Protein AF-A0A9D9ZK64-F1 (afdb_monomer)

Solvent-accessible surface area (backbone atoms only — not comparable to full-atom values): 4823 Å² total; per-residue (Å²): 120,70,61,66,55,22,50,51,44,51,51,53,49,47,52,41,34,40,72,79,38,72,78,75,67,78,80,87,83,86,66,104,68,60,92,67,36,71,76,48,83,62,38,77,88,87,87,69,67,55,97,88,46,56,70,67,57,25,52,50,52,50,54,54,47,53,52,29,52,53,49,44,49,68,77,73,104

Foldseek 3Di:
DQVVQLVVLVVLLVVLLCVQPNPLDDPDDDDPDCVVQVVDGNDDDDDFDDPPDDPVRSVVSVVSSVVSVVVSVVVPD

Sequence (77 aa):
PTWEQNLTFALKLQQTAETMYPGLMRPILFSARKYNMDVTPCSVLLEFGSDSNTIAEAEYSGHLMGKAIAEFINSNV

pLDDT: mean 93.63, std 7.14, range [54.34, 98.62]

Mean predicted aligned error: 3.12 Å

Nearest PDB structures (foldseek):
  7bqx-assembly1_7  TM=3.239E-01  e=2.966E+00  Human herpesvirus 4 strain B95-8
  6feh-assembly1_A  TM=3.313E-01  e=3.587E+00  Homo sapiens

Radius of gyration: 13.11 Å; Cα contacts (8 Å, |Δi|>4): 53; chains: 1; bounding box: 34×25×36 Å

Secondary structure (DSSP, 8-state):
--HHHHHHHHHHHHHHHHHHSTTSSPPPPP-S--TTTTTSTT--------TTS-HHHHHHHHHHHHHHHHHHHHHH-

Structure (mmCIF, N/CA/C/O backbone):
data_AF-A0A9D9ZK64-F1
#
_entry.id   AF-A0A9D9ZK64-F1
#
loop_
_atom_site.group_PDB
_atom_site.id
_atom_site.type_symbol
_atom_site.label_atom_id
_atom_site.label_alt_id
_atom_site.label_comp_id
_atom_site.label_asym_id
_atom_site.label_entity_id
_atom_site.label_seq_id
_atom_site.pdbx_PDB_ins_code
_atom_site.Cartn_x
_atom_site.Cartn_y
_atom_site.Cartn_z
_atom_site.occupancy
_atom_site.B_iso_or_equiv
_atom_site.auth_seq_id
_atom_site.auth_comp_id
_atom_site.auth_asym_id
_atom_site.auth_atom_id
_atom_site.pdbx_PDB_model_num
ATOM 1 N N . PRO A 1 1 ? -0.509 10.106 20.802 1.00 65.38 1 PRO A N 1
ATOM 2 C CA . PRO A 1 1 ? -1.825 9.604 21.274 1.00 65.38 1 PRO A CA 1
ATOM 3 C C . PRO A 1 1 ? -2.585 9.012 20.074 1.00 65.38 1 PRO A C 1
ATOM 5 O O . PRO A 1 1 ? -2.348 9.502 18.982 1.00 65.38 1 PRO A O 1
ATOM 8 N N . THR A 1 2 ? -3.388 7.952 20.246 1.00 83.75 2 THR A N 1
ATOM 9 C CA . THR A 1 2 ? -4.168 7.254 19.182 1.00 83.75 2 THR A CA 1
ATOM 10 C C . THR A 1 2 ? -3.380 6.513 18.089 1.00 83.75 2 THR A C 1
ATOM 12 O O . THR A 1 2 ? -3.903 6.277 16.999 1.00 83.75 2 THR A O 1
ATOM 15 N N . TRP A 1 3 ? -2.140 6.103 18.361 1.00 87.31 3 TRP A N 1
ATOM 16 C CA . TRP A 1 3 ? -1.323 5.377 17.377 1.00 87.31 3 TRP A CA 1
ATOM 17 C C . TRP A 1 3 ? -1.911 3.996 17.041 1.00 87.31 3 TRP A C 1
ATOM 19 O O . TRP A 1 3 ? -1.733 3.503 15.932 1.00 87.31 3 TRP A O 1
ATOM 29 N N . GLU A 1 4 ? -2.661 3.401 17.968 1.00 91.50 4 GLU A N 1
ATOM 30 C CA . GLU A 1 4 ? -3.320 2.106 17.821 1.00 91.50 4 GLU A CA 1
ATOM 31 C C . GLU A 1 4 ? -4.376 2.127 16.708 1.00 91.50 4 GLU A C 1
ATOM 33 O O . GLU A 1 4 ? -4.503 1.163 15.953 1.00 91.50 4 GLU A O 1
ATOM 38 N N . GLN A 1 5 ? -5.112 3.236 16.570 1.00 92.31 5 GLN A N 1
ATOM 39 C CA . GLN A 1 5 ? -6.114 3.405 15.512 1.00 92.31 5 GLN A CA 1
ATOM 40 C C . GLN A 1 5 ? -5.445 3.485 14.139 1.00 92.31 5 GLN A C 1
ATOM 42 O O . GLN A 1 5 ? -5.870 2.812 13.201 1.00 92.31 5 GLN A O 1
ATOM 47 N N . ASN A 1 6 ? -4.351 4.241 14.043 1.00 92.31 6 ASN A N 1
ATOM 48 C CA . ASN A 1 6 ? -3.607 4.407 12.795 1.00 92.31 6 ASN A CA 1
ATOM 49 C C . ASN A 1 6 ? -2.912 3.106 12.394 1.00 92.31 6 ASN A C 1
ATOM 51 O O . ASN A 1 6 ? -2.958 2.726 11.228 1.00 92.31 6 ASN A O 1
ATOM 55 N N . LEU A 1 7 ? -2.354 2.372 13.362 1.00 93.56 7 LEU A N 1
ATOM 56 C CA . LEU A 1 7 ? -1.791 1.051 13.109 1.00 93.56 7 LEU A CA 1
ATOM 57 C C . LEU A 1 7 ? -2.868 0.058 12.658 1.00 93.56 7 LEU A C 1
ATOM 59 O O . LEU A 1 7 ? -2.655 -0.671 11.696 1.00 93.56 7 LEU A O 1
ATOM 63 N N . THR A 1 8 ? -4.033 0.047 13.311 1.00 94.38 8 THR A N 1
ATOM 64 C CA . THR A 1 8 ? -5.150 -0.826 12.917 1.00 94.38 8 THR A CA 1
ATOM 65 C C . THR A 1 8 ? -5.599 -0.530 11.487 1.00 94.38 8 THR A C 1
ATOM 67 O O . THR A 1 8 ? -5.790 -1.455 10.699 1.00 94.38 8 THR A O 1
ATOM 70 N N . PHE A 1 9 ? -5.733 0.749 11.133 1.00 94.81 9 PHE A N 1
ATOM 71 C CA . PHE A 1 9 ? -6.071 1.173 9.777 1.00 94.81 9 PHE A CA 1
ATOM 72 C C . PHE A 1 9 ? -5.006 0.730 8.763 1.00 94.81 9 PHE A C 1
ATOM 74 O O . PHE A 1 9 ? -5.341 0.094 7.766 1.00 94.81 9 PHE A O 1
ATOM 81 N N . ALA A 1 10 ? -3.725 0.988 9.048 1.00 95.44 10 ALA A N 1
ATOM 82 C CA . ALA A 1 10 ? -2.612 0.610 8.180 1.00 95.44 10 ALA A CA 1
ATOM 83 C C . ALA A 1 10 ? -2.536 -0.908 7.954 1.00 95.44 10 ALA A C 1
ATOM 85 O O . ALA A 1 10 ? -2.356 -1.346 6.820 1.00 95.44 10 ALA A O 1
ATOM 86 N N . LEU A 1 11 ? -2.726 -1.713 9.006 1.00 96.12 11 LEU A N 1
ATOM 87 C CA . LEU A 1 11 ? -2.713 -3.176 8.919 1.00 96.12 11 LEU A CA 1
ATOM 88 C C . LEU A 1 11 ? -3.858 -3.713 8.059 1.00 96.12 11 LEU A C 1
ATOM 90 O O . LEU A 1 11 ? -3.629 -4.581 7.221 1.00 96.12 11 LEU A O 1
ATOM 94 N N . LYS A 1 12 ? -5.080 -3.194 8.228 1.00 96.38 12 LYS A N 1
ATOM 95 C CA . LYS A 1 12 ? -6.231 -3.624 7.418 1.00 96.38 12 LYS A CA 1
ATOM 96 C C . LYS A 1 12 ? -6.086 -3.226 5.949 1.00 96.38 12 LYS A C 1
ATOM 98 O O . LYS A 1 12 ? -6.390 -4.026 5.062 1.00 96.38 12 LYS A O 1
ATOM 103 N N . LEU A 1 13 ? -5.591 -2.014 5.689 1.00 96.88 13 LEU A N 1
ATOM 104 C CA . LEU A 1 13 ? -5.299 -1.568 4.330 1.00 96.88 13 LEU A CA 1
ATOM 105 C C . LEU A 1 13 ? -4.220 -2.452 3.689 1.00 96.88 13 LEU A C 1
ATOM 107 O O . LEU A 1 13 ? -4.422 -2.947 2.582 1.00 96.88 13 LEU A O 1
ATOM 111 N N . GLN A 1 14 ? -3.118 -2.715 4.402 1.00 97.12 14 GLN 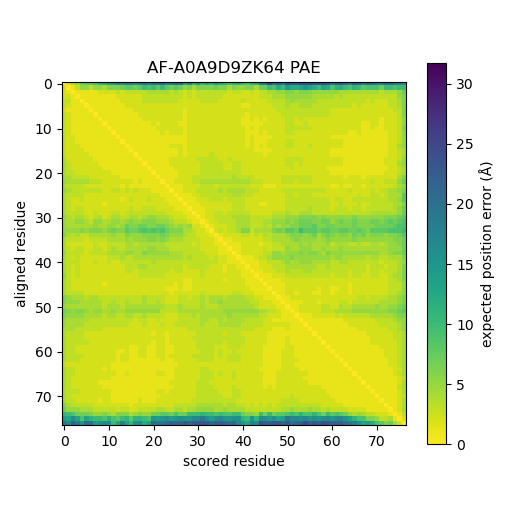A N 1
ATOM 112 C CA . GLN A 1 14 ? -2.054 -3.593 3.915 1.00 97.12 14 GLN A CA 1
ATOM 113 C C . GLN A 1 14 ? -2.574 -5.012 3.657 1.00 97.12 14 GLN A C 1
ATOM 115 O O . GLN A 1 14 ? -2.259 -5.587 2.622 1.00 97.12 14 GLN A O 1
ATOM 120 N N . GLN A 1 15 ? -3.402 -5.569 4.545 1.00 97.25 15 GLN A N 1
ATOM 121 C CA . GLN A 1 15 ? -4.004 -6.891 4.352 1.00 97.25 15 GLN A CA 1
ATOM 122 C C . GLN A 1 15 ? -4.856 -6.951 3.077 1.00 97.25 15 GLN A C 1
ATOM 124 O O . GLN A 1 15 ? -4.789 -7.933 2.338 1.00 97.25 15 GLN A O 1
ATOM 129 N N . THR A 1 16 ? -5.636 -5.902 2.805 1.00 97.62 16 THR A N 1
ATOM 130 C CA . THR A 1 16 ? -6.457 -5.813 1.588 1.00 97.62 16 THR A CA 1
ATOM 131 C C . THR A 1 16 ? -5.571 -5.758 0.345 1.00 97.62 16 THR A C 1
ATOM 133 O O . THR A 1 16 ? -5.757 -6.545 -0.583 1.00 97.62 16 THR A O 1
ATOM 136 N N . ALA A 1 17 ? -4.558 -4.886 0.352 1.00 98.06 17 ALA A N 1
ATOM 137 C CA . ALA A 1 17 ? -3.607 -4.756 -0.747 1.00 98.06 17 ALA A CA 1
ATOM 138 C C . ALA A 1 17 ? -2.838 -6.060 -1.011 1.00 98.06 17 ALA A C 1
ATOM 140 O O . ALA A 1 17 ? -2.744 -6.472 -2.160 1.00 98.06 17 ALA A O 1
ATOM 141 N N . GLU A 1 18 ? -2.364 -6.739 0.035 1.00 97.81 18 GLU A N 1
ATOM 142 C CA . GLU A 1 18 ? -1.632 -8.008 -0.069 1.00 97.81 18 GLU A CA 1
ATOM 143 C C . GLU A 1 18 ? -2.522 -9.153 -0.576 1.00 97.81 18 GLU A C 1
ATOM 145 O O . GLU A 1 18 ? -2.063 -10.021 -1.311 1.00 97.81 18 GLU A O 1
ATOM 150 N N . THR A 1 19 ? -3.813 -9.140 -0.231 1.00 97.81 19 THR A N 1
ATOM 151 C CA . THR A 1 19 ? -4.782 -10.125 -0.739 1.00 97.81 19 THR A CA 1
ATOM 152 C C . THR A 1 19 ? -5.044 -9.932 -2.232 1.00 97.81 19 THR A C 1
ATOM 154 O O . THR A 1 19 ? -5.124 -10.907 -2.977 1.00 97.81 19 THR A O 1
ATOM 157 N N . MET A 1 20 ? -5.182 -8.682 -2.683 1.00 98.12 20 MET A N 1
ATOM 158 C CA . MET A 1 20 ? -5.439 -8.369 -4.093 1.00 98.12 20 MET A CA 1
ATOM 159 C C . MET A 1 20 ? -4.185 -8.497 -4.963 1.00 98.12 20 MET A C 1
ATOM 161 O O . MET A 1 20 ? -4.261 -8.971 -6.095 1.00 98.12 20 MET A O 1
ATOM 165 N N . TYR A 1 21 ? -3.043 -8.056 -4.442 1.00 98.25 21 TYR A N 1
ATOM 166 C CA . TYR A 1 21 ? -1.775 -7.951 -5.153 1.00 98.25 21 TYR A CA 1
ATOM 167 C C . 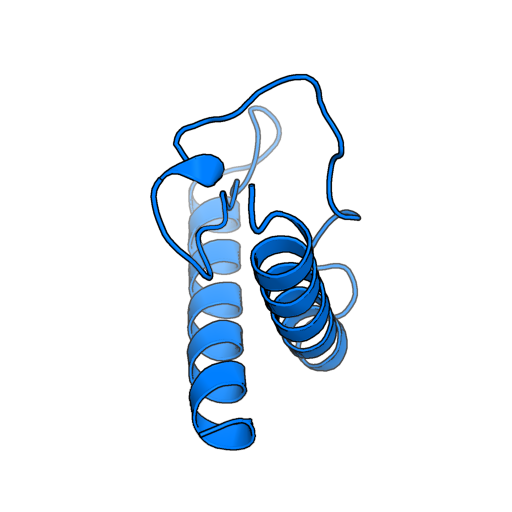TYR A 1 21 ? -0.630 -8.434 -4.244 1.00 98.25 21 TYR A C 1
ATOM 169 O O . TYR A 1 21 ? 0.067 -7.611 -3.643 1.00 98.25 21 TYR A O 1
ATOM 177 N N . PRO A 1 22 ? -0.419 -9.759 -4.130 1.00 98.06 22 PRO A N 1
ATOM 178 C CA . PRO A 1 22 ? 0.625 -10.317 -3.274 1.00 98.06 22 PRO A CA 1
ATOM 179 C C . PRO A 1 22 ? 2.011 -9.747 -3.593 1.00 98.06 22 PRO A C 1
ATOM 181 O O . PRO A 1 22 ? 2.424 -9.709 -4.754 1.00 98.06 22 PRO A O 1
ATOM 184 N N . GLY A 1 23 ? 2.735 -9.309 -2.563 1.00 96.19 23 GLY A N 1
ATOM 185 C CA . GLY A 1 23 ? 4.065 -8.715 -2.686 1.00 96.19 23 GLY A CA 1
ATOM 186 C C . GLY A 1 23 ? 4.097 -7.265 -3.181 1.00 96.19 23 GLY A C 1
ATOM 187 O O . GLY A 1 23 ? 5.188 -6.743 -3.411 1.00 96.19 23 GLY A O 1
ATOM 188 N N . LEU A 1 24 ? 2.948 -6.594 -3.334 1.00 96.62 24 LEU A N 1
ATOM 189 C CA . LEU A 1 24 ? 2.895 -5.185 -3.751 1.00 96.62 24 LEU A CA 1
ATOM 190 C C . LEU A 1 24 ? 3.552 -4.251 -2.727 1.00 96.62 24 LEU A C 1
ATOM 192 O O . LEU A 1 24 ? 4.150 -3.242 -3.098 1.00 96.62 24 LEU A O 1
ATOM 196 N N . MET A 1 25 ? 3.429 -4.566 -1.435 1.00 95.31 25 MET A N 1
ATOM 197 C CA . MET A 1 25 ? 3.914 -3.718 -0.349 1.00 95.31 25 MET A CA 1
ATOM 198 C C . MET A 1 25 ? 4.961 -4.427 0.501 1.00 95.31 25 MET A C 1
ATOM 200 O O . MET A 1 25 ? 4.863 -5.611 0.814 1.00 95.31 25 MET A O 1
ATOM 204 N N . ARG A 1 26 ? 5.939 -3.657 0.975 1.00 95.12 26 ARG A N 1
ATOM 205 C CA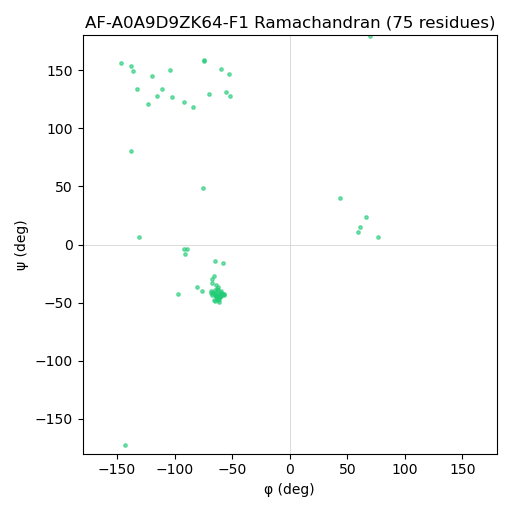 . ARG A 1 26 ? 6.825 -4.093 2.060 1.00 95.12 26 ARG A CA 1
ATOM 206 C C . ARG A 1 26 ? 6.074 -4.050 3.403 1.00 95.12 26 ARG A C 1
ATOM 208 O O . ARG A 1 26 ? 5.106 -3.300 3.527 1.00 95.12 26 ARG A O 1
ATOM 215 N N . PRO A 1 27 ? 6.527 -4.798 4.428 1.00 95.62 27 PRO A N 1
ATOM 216 C CA . PRO A 1 27 ? 5.990 -4.676 5.783 1.00 95.62 27 PRO A CA 1
ATOM 217 C C . PRO A 1 27 ? 6.005 -3.228 6.294 1.00 95.62 27 PRO A C 1
ATOM 219 O O . PRO A 1 27 ? 6.932 -2.478 5.977 1.00 95.62 27 PRO A O 1
ATOM 222 N N . ILE A 1 28 ? 5.013 -2.858 7.115 1.00 95.38 28 ILE A N 1
ATOM 223 C CA . ILE A 1 28 ? 4.933 -1.531 7.744 1.00 95.38 28 ILE A CA 1
ATOM 224 C C . ILE A 1 28 ? 6.249 -1.193 8.455 1.00 95.38 28 ILE A C 1
ATOM 226 O O . ILE A 1 28 ? 6.752 -1.951 9.288 1.00 95.38 28 ILE A O 1
ATOM 230 N N . LEU A 1 29 ? 6.789 -0.018 8.132 1.00 94.25 29 LEU A N 1
ATOM 231 C CA . LEU A 1 29 ? 8.006 0.508 8.730 1.00 94.25 29 LEU A CA 1
ATOM 232 C C . LEU A 1 29 ? 7.691 1.218 10.051 1.00 94.25 29 LEU A C 1
ATOM 234 O O . LEU A 1 29 ? 7.029 2.254 10.068 1.00 94.25 29 LEU A O 1
ATOM 238 N N . PHE A 1 30 ? 8.256 0.722 11.151 1.00 92.19 30 PHE A N 1
ATOM 239 C CA . PHE A 1 30 ? 8.272 1.439 12.425 1.00 92.19 30 PHE A CA 1
ATOM 240 C C . PHE A 1 30 ? 9.545 2.279 12.534 1.00 92.19 30 PHE A C 1
ATOM 242 O O . PHE A 1 30 ? 10.659 1.763 12.448 1.00 92.19 30 PHE A O 1
ATOM 249 N N . SER A 1 31 ? 9.392 3.589 12.720 1.00 90.69 31 SER A N 1
ATOM 250 C CA . SER A 1 31 ? 10.512 4.524 12.839 1.00 90.69 31 SER A CA 1
ATOM 251 C C . SER A 1 31 ? 10.172 5.665 13.795 1.00 90.69 31 SER A C 1
ATOM 253 O O . SER A 1 31 ? 9.004 6.005 13.972 1.00 90.69 31 SER A O 1
ATOM 255 N N . ALA A 1 32 ? 11.189 6.304 14.380 1.00 90.38 32 ALA A N 1
ATOM 256 C CA . ALA A 1 32 ? 11.045 7.510 15.202 1.00 90.38 32 ALA A CA 1
ATOM 257 C C . ALA A 1 32 ? 10.782 8.761 14.334 1.00 90.38 32 ALA A C 1
ATOM 259 O O . ALA A 1 32 ? 11.453 9.785 14.451 1.00 90.38 32 ALA A O 1
ATOM 260 N N . ARG A 1 33 ? 9.825 8.654 13.409 1.00 88.25 33 ARG A N 1
ATOM 261 C CA . ARG A 1 33 ? 9.426 9.680 12.446 1.00 88.25 33 ARG A CA 1
ATOM 262 C C . ARG A 1 33 ? 7.911 9.771 12.460 1.00 88.25 33 ARG A C 1
ATOM 264 O O . ARG A 1 33 ? 7.231 8.752 12.433 1.00 88.25 33 ARG A O 1
ATOM 271 N N . LYS A 1 34 ? 7.390 10.993 12.517 1.00 83.75 34 LYS A N 1
ATOM 272 C CA . LYS A 1 34 ? 5.947 11.218 12.639 1.00 83.75 34 LYS A CA 1
ATOM 273 C C . LYS A 1 34 ? 5.267 11.494 11.305 1.00 83.75 34 LYS A C 1
ATOM 275 O O . LYS A 1 34 ? 4.191 10.964 11.084 1.00 83.75 34 LYS A O 1
ATOM 280 N N . TYR A 1 35 ? 5.871 12.313 10.438 1.00 89.62 35 TYR A N 1
ATOM 281 C CA . TYR A 1 35 ? 5.286 12.738 9.152 1.00 89.62 35 TYR A CA 1
ATOM 282 C C . TYR A 1 35 ? 3.796 13.120 9.247 1.00 89.62 35 TYR A C 1
ATOM 284 O O . TYR A 1 35 ? 2.999 12.768 8.386 1.00 89.62 35 TYR A O 1
ATOM 292 N N . ASN A 1 36 ? 3.415 13.810 10.329 1.00 90.44 36 ASN A N 1
ATOM 293 C CA . ASN A 1 36 ? 2.038 14.198 10.657 1.00 90.44 36 ASN A CA 1
ATOM 294 C C . ASN A 1 36 ? 1.032 13.044 10.816 1.00 90.44 36 ASN A C 1
ATOM 296 O O . ASN A 1 36 ? -0.161 13.297 10.970 1.00 90.44 36 ASN A O 1
ATOM 300 N N . MET A 1 37 ? 1.486 11.790 10.861 1.00 90.19 37 MET A N 1
ATOM 301 C CA . MET A 1 37 ? 0.611 10.644 11.096 1.00 90.19 37 MET A CA 1
ATOM 302 C C . MET A 1 37 ? -0.016 10.662 12.494 1.00 90.19 37 MET A C 1
ATOM 304 O O . MET A 1 37 ? -0.956 9.923 12.729 1.00 90.19 37 MET A O 1
ATOM 308 N N . ASP A 1 38 ? 0.466 11.483 13.432 1.00 90.00 38 ASP A N 1
ATOM 309 C CA . ASP A 1 38 ? -0.130 11.665 14.761 1.00 90.00 38 ASP A CA 1
ATOM 310 C C . ASP A 1 38 ? -1.197 12.771 14.833 1.00 90.00 38 ASP A C 1
ATOM 312 O O . ASP A 1 38 ? -1.802 12.949 15.888 1.00 90.00 38 ASP A O 1
ATOM 316 N N . VAL A 1 39 ? -1.430 13.516 13.745 1.00 91.12 39 VAL A N 1
ATOM 317 C CA . VAL A 1 39 ? -2.315 14.696 13.745 1.00 91.12 39 VAL A CA 1
ATOM 318 C C . VAL A 1 39 ? -3.793 14.313 13.642 1.00 91.12 39 VAL A C 1
ATOM 320 O O . VAL A 1 39 ? -4.629 14.951 14.281 1.00 91.12 39 VAL A O 1
ATOM 323 N N . THR A 1 40 ? -4.132 13.276 12.870 1.00 91.44 40 THR A N 1
ATOM 324 C CA . THR A 1 40 ? -5.513 12.789 12.718 1.00 91.44 40 THR A CA 1
ATOM 325 C C . THR A 1 40 ? -5.591 11.258 12.743 1.00 91.44 40 THR A C 1
ATOM 327 O O . THR A 1 40 ? -4.619 10.580 12.382 1.00 91.44 40 THR A O 1
ATOM 330 N N . PRO A 1 41 ? -6.743 10.685 13.144 1.00 90.94 41 PRO A N 1
ATOM 331 C CA . PRO A 1 41 ? -6.993 9.255 13.012 1.00 90.94 41 PRO A CA 1
ATOM 332 C C . PRO A 1 41 ? -6.916 8.785 11.557 1.00 90.94 41 PRO A C 1
ATOM 334 O O . PRO A 1 41 ? -7.234 9.533 10.633 1.00 90.94 41 PRO A O 1
ATOM 337 N N . CYS A 1 42 ? -6.529 7.526 11.372 1.00 91.06 42 CYS A N 1
ATOM 338 C CA . CYS A 1 42 ? -6.387 6.848 10.083 1.00 91.06 42 CYS A CA 1
ATOM 339 C C . CYS A 1 42 ? -5.361 7.485 9.127 1.00 91.06 42 CYS A C 1
ATOM 341 O O . CYS A 1 42 ? -5.337 7.154 7.943 1.00 91.06 42 CYS A O 1
ATOM 343 N N . SER A 1 43 ? -4.486 8.366 9.621 1.00 91.12 43 SER A N 1
ATOM 344 C CA . SER A 1 43 ? -3.374 8.887 8.826 1.00 91.12 43 SER A CA 1
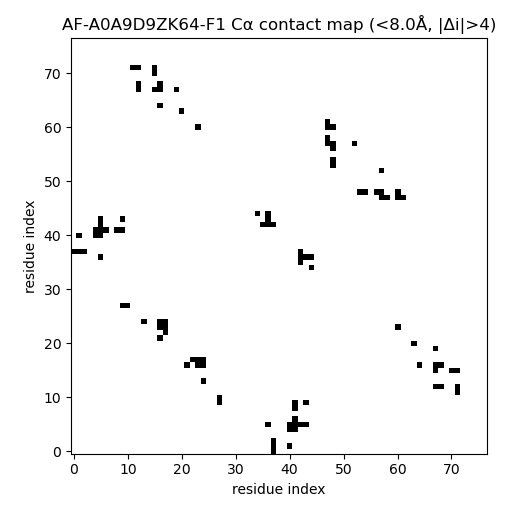ATOM 345 C C . SER A 1 43 ? -2.318 7.812 8.579 1.00 91.12 43 SER A C 1
ATOM 347 O O . SER A 1 43 ? -1.830 7.180 9.518 1.00 91.12 43 SER A O 1
ATOM 349 N N . VAL A 1 44 ? -1.930 7.649 7.314 1.00 92.19 44 VAL A N 1
ATOM 350 C CA . VAL A 1 44 ? -0.859 6.749 6.867 1.00 92.19 44 VAL A CA 1
ATOM 351 C C . VAL A 1 44 ? 0.029 7.445 5.844 1.00 92.19 44 VAL A C 1
ATOM 353 O O . VAL A 1 44 ? -0.434 8.289 5.077 1.00 92.19 44 VAL A O 1
ATOM 356 N N . LEU A 1 45 ? 1.305 7.068 5.819 1.00 94.56 45 LEU A N 1
ATOM 357 C CA . LEU A 1 45 ? 2.246 7.447 4.772 1.00 94.56 45 LEU A CA 1
ATOM 358 C C . LEU A 1 45 ? 2.433 6.259 3.826 1.00 94.56 45 LEU A C 1
ATOM 360 O O . LEU A 1 45 ? 2.758 5.160 4.274 1.00 94.56 45 LEU A O 1
ATOM 364 N N . LEU A 1 46 ? 2.236 6.490 2.530 1.00 95.69 46 LEU A N 1
ATOM 365 C CA . LEU A 1 46 ? 2.460 5.502 1.479 1.00 95.69 46 LEU A CA 1
ATOM 366 C C . LEU A 1 46 ? 3.603 5.981 0.584 1.00 95.69 46 LEU A C 1
ATOM 368 O O . LEU A 1 46 ? 3.578 7.109 0.095 1.00 95.69 46 LEU A O 1
ATOM 372 N N . GLU A 1 47 ? 4.593 5.118 0.378 1.00 95.81 47 GLU A N 1
ATOM 373 C CA . GLU A 1 47 ? 5.745 5.373 -0.487 1.00 95.81 47 GLU A CA 1
ATOM 374 C C . GLU A 1 47 ? 5.660 4.468 -1.720 1.00 95.81 47 GLU A C 1
ATOM 376 O O . GLU A 1 47 ? 5.392 3.271 -1.600 1.00 95.81 47 GLU A O 1
ATOM 381 N N . PHE A 1 48 ? 5.882 5.043 -2.903 1.00 96.88 48 PHE A N 1
ATOM 382 C CA . PHE A 1 48 ? 5.789 4.342 -4.182 1.00 96.88 48 PHE A CA 1
ATOM 383 C C . PHE A 1 48 ? 7.108 4.450 -4.934 1.00 96.88 48 PHE A C 1
ATOM 385 O O . PHE A 1 48 ? 7.552 5.548 -5.266 1.00 96.88 48 PHE A O 1
ATOM 392 N N . GLY A 1 49 ? 7.692 3.292 -5.231 1.00 95.19 49 GLY A N 1
ATOM 393 C CA . GLY A 1 49 ? 8.966 3.183 -5.928 1.00 95.19 49 GLY A CA 1
ATOM 394 C C . GLY A 1 49 ? 10.178 3.641 -5.107 1.00 95.19 49 GLY A C 1
ATOM 395 O O . GLY A 1 49 ? 10.077 4.059 -3.953 1.00 95.19 49 GLY A O 1
ATOM 396 N N . SER A 1 50 ? 11.348 3.540 -5.728 1.00 94.81 50 SER A N 1
ATOM 397 C CA . SER A 1 50 ? 12.611 4.115 -5.269 1.00 94.81 50 SER A CA 1
ATOM 398 C C . SER A 1 50 ? 13.428 4.614 -6.465 1.00 94.81 50 SER A C 1
ATOM 400 O O . SER A 1 50 ? 12.970 4.586 -7.605 1.00 94.81 50 SER A O 1
ATOM 402 N N . ASP A 1 51 ? 14.670 5.022 -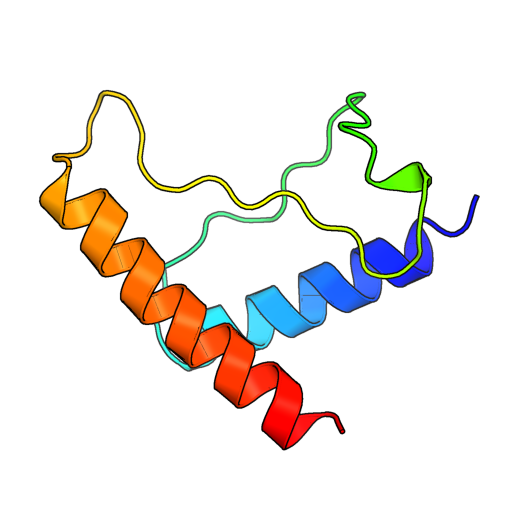6.221 1.00 95.94 51 ASP A N 1
ATOM 403 C CA . ASP A 1 51 ? 15.679 5.296 -7.251 1.00 95.94 51 ASP A CA 1
ATOM 40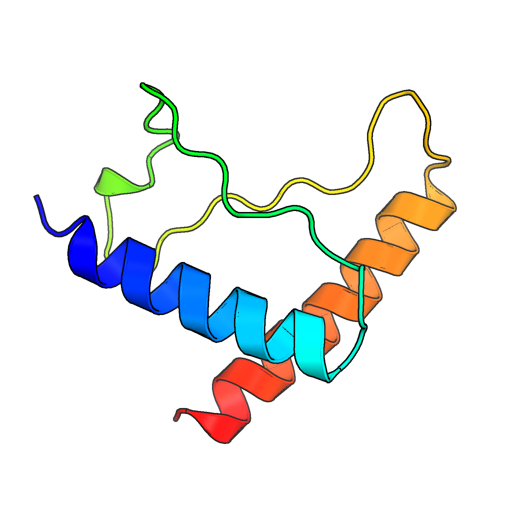4 C C . ASP A 1 51 ? 15.975 4.096 -8.172 1.00 95.94 51 ASP A C 1
ATOM 406 O O . ASP A 1 51 ? 16.545 4.263 -9.247 1.00 95.94 51 ASP A O 1
ATOM 410 N N . SER A 1 52 ? 15.574 2.889 -7.765 1.00 96.44 52 SER A N 1
ATOM 411 C CA . SER A 1 52 ? 15.720 1.658 -8.544 1.00 96.44 52 SER A CA 1
ATOM 412 C C . SER A 1 52 ? 14.507 1.340 -9.428 1.00 96.44 52 SER A C 1
ATOM 414 O O . SER A 1 52 ? 14.551 0.354 -10.160 1.00 96.44 52 SER A O 1
ATOM 416 N N . ASN A 1 53 ? 13.432 2.134 -9.367 1.00 97.12 53 ASN A N 1
ATOM 417 C CA . ASN A 1 53 ? 12.231 1.934 -10.177 1.00 97.12 53 ASN A CA 1
ATOM 418 C C . ASN A 1 53 ? 12.139 2.926 -11.334 1.00 97.12 53 ASN A C 1
ATOM 420 O O . ASN A 1 53 ? 12.556 4.080 -11.234 1.00 97.12 53 ASN A O 1
ATOM 424 N N . THR A 1 54 ? 11.511 2.497 -12.428 1.00 98.25 54 THR A N 1
ATOM 425 C CA . THR A 1 54 ? 11.069 3.438 -13.464 1.00 98.25 54 THR A CA 1
ATOM 426 C C . THR A 1 54 ? 9.832 4.209 -12.995 1.00 98.25 54 THR A C 1
ATOM 428 O O . THR A 1 54 ? 9.067 3.736 -12.152 1.00 98.25 54 THR A O 1
ATOM 431 N N . ILE A 1 55 ? 9.581 5.384 -13.581 1.00 97.75 55 ILE A N 1
ATOM 432 C CA . ILE A 1 55 ? 8.359 6.160 -13.297 1.00 97.75 55 ILE A CA 1
ATOM 433 C C . ILE A 1 55 ? 7.105 5.319 -13.582 1.00 97.75 55 ILE A C 1
ATOM 435 O O . ILE A 1 55 ? 6.191 5.290 -12.765 1.00 97.75 55 ILE A O 1
ATOM 439 N N . ALA A 1 56 ? 7.099 4.570 -14.688 1.00 98.38 56 ALA A N 1
ATOM 440 C CA . ALA A 1 56 ? 5.971 3.725 -15.070 1.00 98.38 56 ALA A CA 1
ATOM 441 C C . ALA A 1 56 ? 5.676 2.618 -14.039 1.00 98.38 56 ALA A C 1
ATOM 443 O O . ALA A 1 56 ? 4.514 2.309 -13.782 1.00 98.38 56 ALA A O 1
ATOM 444 N N . GLU A 1 57 ? 6.701 2.035 -13.408 1.00 98.00 57 GLU A N 1
ATOM 445 C CA . GLU A 1 57 ? 6.519 1.055 -12.327 1.00 98.00 57 GLU A CA 1
ATOM 446 C C . GLU A 1 57 ? 5.904 1.690 -11.075 1.00 98.00 57 GLU A C 1
ATOM 448 O O . GLU A 1 57 ? 5.006 1.106 -10.458 1.00 98.00 57 GLU A O 1
ATOM 453 N N . ALA A 1 58 ? 6.355 2.893 -10.705 1.00 98.00 58 ALA A N 1
ATOM 454 C CA . ALA A 1 58 ? 5.803 3.629 -9.570 1.00 98.00 58 ALA A CA 1
ATOM 455 C C . ALA A 1 58 ? 4.338 4.028 -9.823 1.00 98.00 58 ALA A C 1
ATOM 457 O O . ALA A 1 58 ? 3.485 3.827 -8.957 1.00 98.00 58 ALA A O 1
ATOM 458 N N . GLU A 1 59 ? 4.020 4.510 -11.028 1.00 98.25 59 GLU A N 1
ATOM 459 C CA . GLU A 1 59 ? 2.653 4.835 -11.453 1.00 98.25 59 GLU A CA 1
ATOM 460 C C . GLU A 1 59 ? 1.748 3.602 -11.455 1.00 98.25 59 GLU A C 1
ATOM 462 O O . GLU A 1 59 ? 0.635 3.643 -10.924 1.00 98.25 59 GLU A O 1
ATOM 467 N N . TYR A 1 60 ? 2.230 2.483 -12.002 1.00 98.25 60 TYR A N 1
ATOM 468 C CA . TYR A 1 60 ? 1.482 1.231 -12.011 1.00 98.25 60 TYR A CA 1
ATOM 469 C C . TYR A 1 60 ? 1.194 0.743 -10.586 1.00 98.25 60 TYR A C 1
ATOM 471 O O . TYR A 1 60 ? 0.052 0.408 -10.271 1.00 98.25 60 TYR A O 1
ATOM 479 N N . SER A 1 61 ? 2.186 0.799 -9.694 1.00 98.12 61 SER A N 1
ATOM 480 C CA . SER A 1 61 ? 2.011 0.476 -8.271 1.00 98.12 61 SER A CA 1
ATOM 481 C C . SER A 1 61 ? 0.973 1.387 -7.604 1.00 98.12 61 SER A C 1
ATOM 483 O O . SER A 1 61 ? 0.122 0.912 -6.849 1.00 98.12 61 SER A O 1
ATOM 485 N N . GLY A 1 62 ? 0.979 2.682 -7.937 1.00 97.94 62 GLY A N 1
ATOM 486 C CA . GLY A 1 62 ? -0.039 3.642 -7.507 1.00 97.94 62 GLY A CA 1
ATOM 487 C C . GLY A 1 62 ? -1.446 3.276 -7.988 1.00 97.94 62 GLY A C 1
ATOM 488 O O . GLY A 1 62 ? -2.398 3.336 -7.211 1.00 97.94 62 GLY A O 1
ATOM 489 N N . HIS A 1 63 ? -1.590 2.824 -9.236 1.00 98.50 63 HIS A N 1
ATOM 490 C CA . HIS A 1 63 ? -2.873 2.373 -9.779 1.00 98.50 63 HIS A CA 1
ATOM 491 C C . HIS A 1 63 ? -3.409 1.128 -9.055 1.00 98.50 63 HIS A C 1
ATOM 493 O O . HIS A 1 63 ? -4.597 1.062 -8.729 1.00 98.50 63 HIS A O 1
ATOM 499 N N . LEU A 1 64 ? -2.540 0.152 -8.769 1.00 98.62 64 LEU A N 1
ATOM 500 C CA . LEU A 1 64 ? -2.905 -1.040 -7.999 1.00 98.62 64 LEU A CA 1
ATOM 501 C C . LEU A 1 64 ? -3.328 -0.672 -6.573 1.00 98.62 64 LEU A C 1
ATOM 503 O O . LEU A 1 64 ? -4.391 -1.096 -6.120 1.00 98.62 64 LEU A O 1
ATOM 507 N N . MET A 1 65 ? -2.560 0.185 -5.895 1.00 98.19 65 MET A N 1
ATOM 508 C CA . MET A 1 65 ? -2.915 0.665 -4.560 1.00 98.19 65 MET A CA 1
ATOM 509 C C . MET A 1 65 ? -4.228 1.456 -4.559 1.00 98.19 65 MET A C 1
ATOM 511 O O . MET A 1 65 ? -5.043 1.277 -3.661 1.00 98.19 65 MET A O 1
ATOM 515 N N . GLY A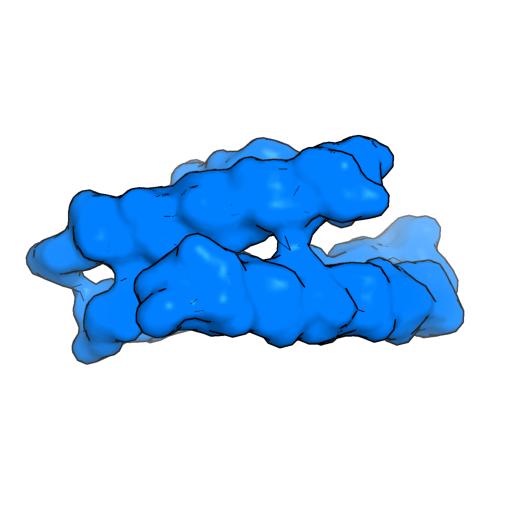 1 66 ? -4.491 2.277 -5.578 1.00 98.12 66 GLY A N 1
ATOM 516 C CA . GLY A 1 66 ? -5.769 2.980 -5.718 1.00 98.12 66 GLY A CA 1
ATOM 517 C C . GLY A 1 66 ? -6.962 2.020 -5.764 1.00 98.12 66 GLY A C 1
ATOM 518 O O . GLY A 1 66 ? -7.963 2.243 -5.083 1.00 98.12 66 GLY A O 1
ATOM 519 N N . LYS A 1 67 ? -6.835 0.904 -6.496 1.00 98.44 67 LYS A N 1
ATOM 520 C CA . LYS A 1 67 ? -7.843 -0.170 -6.497 1.00 98.44 67 LYS A CA 1
ATOM 521 C C . LYS A 1 67 ? -7.974 -0.839 -5.128 1.00 98.44 67 LYS A C 1
ATOM 523 O O . LYS A 1 67 ? -9.094 -1.093 -4.700 1.00 98.44 67 LYS A O 1
ATOM 528 N N . ALA A 1 68 ? -6.861 -1.094 -4.442 1.00 98.06 68 ALA A N 1
ATOM 529 C CA . ALA A 1 68 ? -6.876 -1.691 -3.108 1.00 98.06 68 ALA A CA 1
ATOM 530 C C . ALA A 1 68 ? -7.526 -0.781 -2.056 1.00 98.06 68 ALA A C 1
ATOM 532 O O . ALA A 1 68 ? -8.282 -1.263 -1.220 1.00 98.06 68 ALA A O 1
ATOM 533 N N . ILE A 1 69 ? -7.294 0.533 -2.120 1.00 97.19 69 ILE A N 1
ATOM 534 C CA . ILE A 1 69 ? -7.959 1.516 -1.2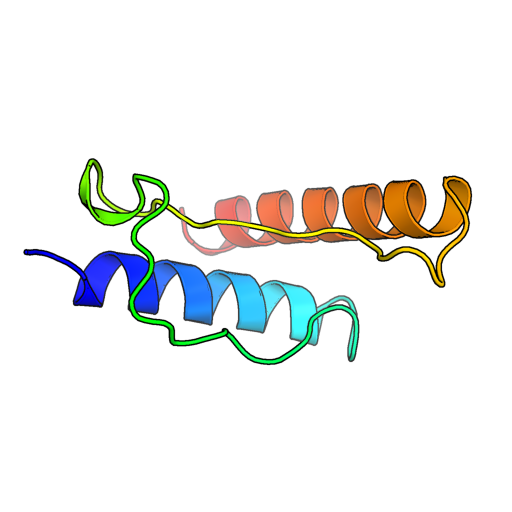54 1.00 97.19 69 ILE A CA 1
ATOM 535 C C . ILE A 1 69 ? -9.465 1.540 -1.533 1.00 97.19 69 ILE A C 1
ATOM 537 O O . ILE A 1 69 ? -10.253 1.543 -0.591 1.00 97.19 69 ILE A O 1
ATOM 541 N N . ALA A 1 70 ? -9.874 1.534 -2.806 1.00 98.00 70 ALA A N 1
ATOM 542 C CA . ALA A 1 70 ? -11.289 1.500 -3.170 1.00 98.00 70 ALA A CA 1
ATOM 543 C C . ALA A 1 70 ? -11.982 0.237 -2.633 1.00 98.00 70 ALA A C 1
ATOM 545 O O . ALA A 1 70 ? -13.049 0.333 -2.031 1.00 98.00 70 ALA A O 1
ATOM 546 N N . GLU A 1 71 ? -11.350 -0.927 -2.793 1.00 97.88 71 GLU A N 1
ATOM 547 C CA . GLU A 1 71 ? -11.840 -2.188 -2.234 1.00 97.88 71 GLU A CA 1
ATOM 548 C C . GLU A 1 71 ? -11.908 -2.143 -0.704 1.00 97.88 71 GLU A C 1
ATOM 550 O O . GLU A 1 71 ? -12.935 -2.471 -0.115 1.00 97.88 71 GLU A O 1
ATOM 555 N N . PHE A 1 72 ? -10.847 -1.664 -0.050 1.00 96.69 72 PHE A N 1
ATOM 556 C CA . PHE A 1 72 ? -10.790 -1.541 1.403 1.00 96.69 72 PHE A CA 1
ATOM 557 C C . PHE A 1 72 ? -11.934 -0.680 1.953 1.00 96.69 72 PHE A C 1
ATOM 559 O O . PHE A 1 72 ? -12.558 -1.068 2.941 1.00 96.69 72 PHE A O 1
ATOM 566 N N . ILE A 1 73 ? -12.236 0.449 1.304 1.00 95.12 73 ILE A N 1
ATOM 567 C CA . ILE A 1 73 ? -13.350 1.327 1.677 1.00 95.12 73 ILE A CA 1
ATOM 568 C C . ILE A 1 73 ? -14.691 0.611 1.469 1.00 95.12 73 ILE A C 1
ATOM 570 O O . ILE A 1 73 ? -15.506 0.597 2.381 1.00 95.12 73 ILE A O 1
ATOM 574 N N . ASN A 1 74 ? -14.918 -0.025 0.318 1.00 94.50 74 ASN A N 1
ATOM 575 C CA . ASN A 1 74 ? -16.199 -0.678 0.019 1.00 94.50 74 ASN A CA 1
ATOM 576 C C . ASN A 1 74 ? -16.490 -1.900 0.904 1.00 94.50 74 ASN A C 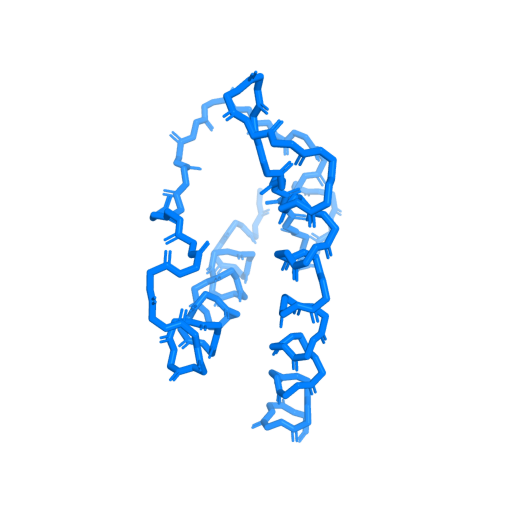1
ATOM 578 O O . ASN A 1 74 ? -17.651 -2.201 1.160 1.00 94.50 74 ASN A O 1
ATOM 582 N N . SER A 1 75 ? -15.451 -2.598 1.363 1.00 88.00 75 SER A N 1
ATOM 583 C CA . SER A 1 75 ? -15.570 -3.808 2.183 1.00 88.00 75 SER A CA 1
ATOM 584 C C . SER A 1 75 ? -15.586 -3.545 3.697 1.00 88.00 75 SER A C 1
ATOM 586 O O . SER A 1 75 ? -15.802 -4.474 4.474 1.00 88.00 75 SER A O 1
ATOM 588 N N . ASN A 1 76 ? -15.334 -2.308 4.146 1.00 70.50 76 ASN A N 1
ATOM 589 C CA . ASN A 1 76 ? -15.251 -1.954 5.574 1.00 70.50 76 ASN A CA 1
ATOM 590 C C . ASN A 1 76 ? -16.081 -0.716 5.968 1.00 70.50 76 ASN A C 1
ATOM 592 O O . ASN A 1 76 ? -15.970 -0.262 7.112 1.00 70.50 76 ASN A O 1
ATOM 596 N N . VAL A 1 77 ? -16.880 -0.179 5.041 1.00 54.34 77 VAL A N 1
ATOM 597 C CA . VAL A 1 77 ? -17.922 0.837 5.281 1.00 54.34 77 VAL A CA 1
ATOM 598 C C . VAL A 1 77 ? -19.300 0.178 5.304 1.00 54.34 77 VAL A C 1
ATOM 600 O O . VAL A 1 77 ? -19.451 -0.907 4.704 1.00 54.34 77 VAL A O 1
#